Protein AF-A0A4V2RQV3-F1 (afdb_monomer)

Secondary structure (DSSP, 8-state):
--TTTHHHHTTGGGSSSS-SHHHHHHHHHHHHHHHTTSHHHHHHHHHHHHHHHHTT--HHHHHHHHHHHHHHHHHHHHHHHHHHHHHHHHHHHHH-HHHHHHHHHHHS----TTPPP-----

Structure (mmCIF, N/CA/C/O backbone):
data_AF-A0A4V2RQV3-F1
#
_entry.id   AF-A0A4V2RQV3-F1
#
loop_
_atom_site.group_PDB
_atom_site.id
_atom_site.type_symbol
_atom_site.label_atom_id
_atom_site.label_alt_id
_atom_site.label_comp_id
_atom_site.label_asym_id
_atom_site.label_entity_id
_atom_site.label_seq_id
_atom_site.pdbx_PDB_ins_code
_atom_site.Cartn_x
_atom_site.Cartn_y
_atom_site.Cartn_z
_atom_site.occupancy
_atom_site.B_iso_or_equiv
_atom_site.auth_seq_id
_atom_site.auth_comp_id
_atom_site.auth_asym_id
_atom_site.auth_atom_id
_atom_site.pdbx_PDB_model_num
ATOM 1 N N . MET A 1 1 ? -18.088 -5.137 -78.024 1.00 51.28 1 MET A N 1
ATOM 2 C CA . MET A 1 1 ? -16.614 -5.060 -77.898 1.00 51.28 1 MET A CA 1
ATOM 3 C C . MET A 1 1 ? -16.134 -4.003 -76.889 1.00 51.28 1 MET A C 1
ATOM 5 O O . MET A 1 1 ? -14.939 -3.767 -76.828 1.00 51.28 1 MET A O 1
ATOM 9 N N . GLN A 1 2 ? -17.012 -3.393 -76.074 1.00 54.03 2 GLN A N 1
ATOM 10 C CA . GLN A 1 2 ? -16.607 -2.459 -75.002 1.00 54.03 2 GLN A CA 1
ATOM 11 C C . GLN A 1 2 ? -16.679 -3.073 -73.591 1.00 54.03 2 GLN A C 1
ATOM 13 O O . GLN A 1 2 ? -15.861 -2.730 -72.757 1.00 54.03 2 GLN A O 1
ATOM 18 N N . ALA A 1 3 ? -17.532 -4.078 -73.351 1.00 57.81 3 ALA A N 1
ATOM 19 C CA . ALA A 1 3 ? -17.635 -4.739 -72.041 1.00 57.81 3 ALA A CA 1
ATOM 20 C C . ALA A 1 3 ? -16.478 -5.705 -71.698 1.00 57.81 3 ALA A C 1
ATOM 22 O O . ALA A 1 3 ? -16.388 -6.172 -70.573 1.00 57.81 3 ALA A O 1
ATOM 23 N N . MET A 1 4 ? -15.606 -6.024 -72.663 1.00 58.66 4 MET A N 1
ATOM 24 C CA . MET A 1 4 ? -14.456 -6.922 -72.461 1.00 58.66 4 MET A CA 1
ATOM 25 C C . MET A 1 4 ? -13.152 -6.169 -72.171 1.00 58.66 4 MET A C 1
ATOM 27 O O . MET A 1 4 ? -12.165 -6.796 -71.820 1.00 58.66 4 MET A O 1
ATOM 31 N N . LYS A 1 5 ? -13.139 -4.836 -72.330 1.00 59.06 5 LYS A N 1
ATOM 32 C CA . LYS A 1 5 ? -11.933 -4.015 -72.150 1.00 59.06 5 LYS A CA 1
ATOM 33 C C . LYS A 1 5 ? -11.810 -3.435 -70.736 1.00 59.06 5 LYS A C 1
ATOM 35 O O . LYS A 1 5 ? -10.711 -3.142 -70.294 1.00 59.06 5 LYS A O 1
ATOM 40 N N . GLU A 1 6 ? -12.921 -3.330 -70.009 1.00 58.72 6 GLU A N 1
ATOM 41 C CA . GLU A 1 6 ? -12.944 -2.826 -68.627 1.00 58.72 6 GLU A CA 1
ATOM 42 C C . GLU A 1 6 ? -12.514 -3.882 -67.594 1.00 58.72 6 GLU A C 1
ATOM 44 O O . GLU A 1 6 ? -12.181 -3.545 -66.461 1.00 58.72 6 GLU A O 1
ATOM 49 N N . THR A 1 7 ? -12.504 -5.168 -67.963 1.00 56.47 7 THR A N 1
ATOM 50 C CA . THR A 1 7 ? -12.151 -6.258 -67.039 1.00 56.47 7 THR A CA 1
ATOM 51 C C . THR A 1 7 ? -10.640 -6.466 -66.909 1.00 56.47 7 THR A C 1
ATOM 53 O O . THR A 1 7 ? -10.201 -6.934 -65.866 1.00 56.47 7 THR A O 1
ATOM 56 N N . GLU A 1 8 ? -9.845 -6.079 -67.912 1.00 58.03 8 GLU A N 1
ATOM 57 C CA . GLU A 1 8 ? -8.374 -6.150 -67.850 1.00 58.03 8 GLU A CA 1
ATOM 58 C C . GLU A 1 8 ? -7.771 -4.967 -67.072 1.00 58.03 8 GLU A C 1
ATOM 60 O O . GLU A 1 8 ? -6.856 -5.157 -66.280 1.00 58.03 8 GLU A O 1
ATOM 65 N N . GLU A 1 9 ? -8.341 -3.761 -67.184 1.00 57.09 9 GLU A N 1
ATOM 66 C CA . GLU A 1 9 ? -7.792 -2.553 -66.537 1.00 57.09 9 GLU A CA 1
ATOM 67 C C . GLU A 1 9 ? -7.958 -2.544 -64.998 1.00 57.09 9 GLU A C 1
ATOM 69 O O . GLU A 1 9 ? -7.258 -1.825 -64.285 1.00 57.09 9 GLU A O 1
ATOM 74 N N . ASN A 1 10 ? -8.860 -3.370 -64.454 1.00 52.69 10 ASN A N 1
ATOM 75 C CA . ASN A 1 10 ? -9.115 -3.450 -63.011 1.00 52.69 10 ASN A CA 1
ATOM 76 C C . ASN A 1 10 ? -8.242 -4.490 -62.279 1.00 52.69 10 ASN A C 1
ATOM 78 O O . ASN A 1 10 ? -8.083 -4.403 -6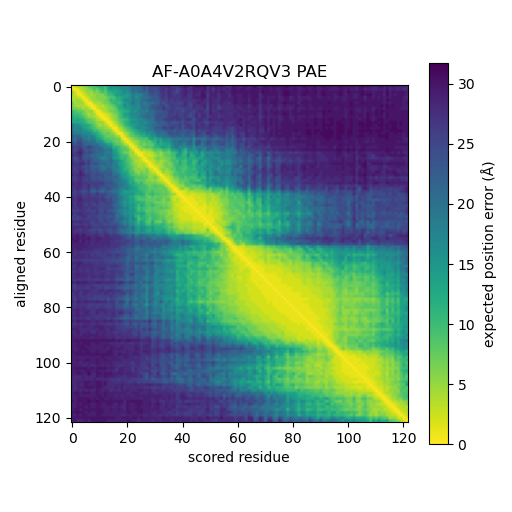1.059 1.00 52.69 10 ASN 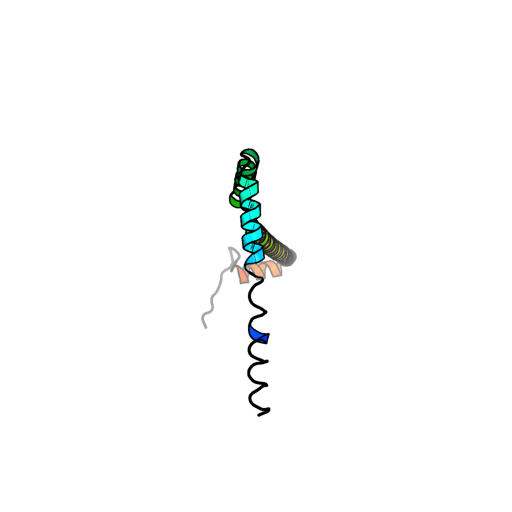A O 1
ATOM 82 N N . ASP A 1 11 ? -7.662 -5.462 -62.991 1.00 53.84 11 ASP A N 1
ATOM 83 C CA . ASP A 1 11 ? -6.779 -6.469 -62.377 1.00 53.84 11 ASP A CA 1
ATOM 84 C C . ASP A 1 11 ? -5.344 -5.934 -62.201 1.00 53.84 11 ASP A C 1
ATOM 86 O O . ASP A 1 11 ? -4.665 -6.247 -61.217 1.00 53.84 11 ASP A O 1
ATOM 90 N N . ASP A 1 12 ? -4.925 -5.009 -63.069 1.00 55.34 12 ASP A N 1
ATOM 91 C CA . ASP A 1 12 ? -3.610 -4.358 -63.014 1.00 55.34 12 ASP A CA 1
ATOM 92 C C . ASP A 1 12 ? -3.450 -3.429 -61.795 1.00 55.34 12 ASP A C 1
ATOM 94 O O . ASP A 1 12 ? -2.354 -3.271 -61.249 1.00 55.34 12 ASP A O 1
ATOM 98 N N . ASN A 1 13 ? -4.550 -2.857 -61.291 1.00 50.72 13 ASN A N 1
ATOM 99 C CA . ASN A 1 13 ? -4.535 -1.968 -60.123 1.00 50.72 13 ASN A CA 1
ATOM 100 C C . ASN A 1 13 ? -4.446 -2.729 -58.781 1.00 50.72 13 ASN A C 1
ATOM 102 O O . ASN A 1 13 ? -4.254 -2.130 -57.718 1.00 50.72 13 ASN A O 1
ATOM 106 N N . LYS A 1 14 ? -4.557 -4.065 -58.790 1.00 52.22 14 LYS A N 1
ATOM 107 C CA . LYS A 1 14 ? -4.552 -4.876 -57.560 1.00 52.22 14 LYS A CA 1
ATOM 108 C C . LYS A 1 14 ? -3.178 -5.401 -57.142 1.00 52.22 14 LYS A C 1
ATOM 110 O O . LYS A 1 14 ? -3.041 -5.932 -56.039 1.00 52.22 14 LYS A O 1
ATOM 115 N N . LEU A 1 15 ? -2.148 -5.211 -57.965 1.00 53.06 15 LEU A N 1
ATOM 116 C CA . LEU A 1 15 ? -0.791 -5.716 -57.709 1.00 53.06 15 LEU A CA 1
ATOM 117 C C . LEU A 1 15 ? 0.139 -4.700 -57.011 1.00 53.06 15 LEU A C 1
ATOM 119 O O . LEU A 1 15 ? 1.276 -5.028 -56.678 1.00 53.06 15 LEU A O 1
ATOM 123 N N . GLY A 1 16 ? -0.336 -3.480 -56.733 1.00 48.91 16 GLY A N 1
ATOM 124 C CA . GLY A 1 16 ? 0.509 -2.364 -56.285 1.00 48.91 16 GLY A CA 1
ATOM 125 C C . GLY A 1 16 ? 0.729 -2.180 -54.776 1.00 48.91 16 GLY A C 1
ATOM 126 O O . GLY A 1 16 ? 1.551 -1.349 -54.401 1.00 48.91 16 GLY A O 1
ATOM 127 N N . HIS A 1 17 ? 0.045 -2.906 -53.882 1.00 49.28 17 HIS A N 1
ATOM 128 C CA . HIS A 1 17 ? -0.002 -2.499 -52.461 1.00 49.28 17 HIS A CA 1
ATOM 129 C C . HIS A 1 17 ? 0.621 -3.444 -51.427 1.00 49.28 17 HIS A C 1
ATOM 131 O O . HIS A 1 17 ? 0.565 -3.166 -50.228 1.00 49.28 17 HIS A O 1
ATOM 137 N N . THR A 1 18 ? 1.311 -4.508 -51.838 1.00 54.66 18 THR A N 1
ATOM 138 C CA . THR A 1 18 ? 1.890 -5.477 -50.889 1.00 54.66 18 THR A CA 1
ATOM 139 C C . THR A 1 18 ? 3.395 -5.674 -51.068 1.00 54.66 18 THR A C 1
ATOM 141 O O . THR A 1 18 ? 3.869 -6.802 -51.111 1.00 54.66 18 THR A O 1
ATOM 144 N N . SER A 1 19 ? 4.187 -4.602 -51.171 1.00 57.00 19 SER A N 1
ATOM 145 C CA . SER A 1 19 ? 5.656 -4.751 -51.242 1.00 57.00 19 SER A CA 1
ATOM 146 C C . SER A 1 19 ? 6.460 -3.674 -50.506 1.00 57.00 19 SER A C 1
ATOM 148 O O . SER A 1 19 ? 7.592 -3.371 -50.876 1.00 57.00 19 SER A O 1
ATOM 150 N N . GLN A 1 20 ? 5.925 -3.114 -49.419 1.00 59.38 20 GLN A N 1
ATOM 151 C CA . GLN A 1 20 ? 6.686 -2.167 -48.586 1.00 59.38 20 GLN A CA 1
ATOM 152 C C . GLN A 1 20 ? 7.181 -2.779 -47.263 1.00 59.38 20 GLN A C 1
ATOM 154 O O . GLN A 1 20 ? 8.213 -2.373 -46.732 1.00 59.38 20 GLN A O 1
ATOM 159 N N . LYS A 1 21 ? 6.516 -3.826 -46.752 1.00 57.19 21 LYS A N 1
ATOM 160 C CA . LYS A 1 21 ? 6.788 -4.386 -45.412 1.00 57.19 21 LYS A CA 1
ATOM 161 C C . LYS A 1 21 ? 8.106 -5.179 -45.316 1.00 57.19 21 LYS A C 1
ATOM 163 O O . LYS A 1 21 ? 8.655 -5.321 -44.229 1.00 57.19 21 LYS A O 1
ATOM 168 N N . GLY A 1 22 ? 8.635 -5.665 -46.444 1.00 55.56 22 GLY A N 1
ATOM 169 C CA . GLY A 1 22 ? 9.877 -6.450 -46.501 1.00 55.56 22 GLY A CA 1
ATOM 170 C C . GLY A 1 22 ? 11.158 -5.637 -46.718 1.00 55.56 22 GLY A C 1
ATOM 171 O O . GLY A 1 22 ? 12.242 -6.124 -46.401 1.00 55.56 22 GLY A O 1
ATOM 172 N N . HIS A 1 23 ? 11.059 -4.409 -47.239 1.00 58.69 23 HIS A N 1
ATOM 173 C CA . HIS A 1 23 ? 12.238 -3.609 -47.587 1.00 58.69 23 HIS A CA 1
ATOM 174 C C . HIS A 1 23 ? 12.888 -2.996 -46.342 1.00 58.69 23 HIS A C 1
ATOM 176 O O . HIS A 1 23 ? 14.106 -3.033 -46.196 1.00 58.69 23 HIS A O 1
ATOM 182 N N . SER A 1 24 ? 12.078 -2.524 -45.389 1.00 61.44 24 SER A N 1
ATOM 183 C CA . SER A 1 24 ? 12.570 -1.923 -44.147 1.00 61.44 24 SER A CA 1
ATOM 184 C C . SER A 1 24 ? 13.283 -2.943 -43.260 1.00 61.44 24 SER A C 1
ATOM 186 O O . SER A 1 24 ? 14.398 -2.689 -42.824 1.00 61.44 24 SER A O 1
ATOM 188 N N . ALA A 1 25 ? 12.705 -4.131 -43.047 1.00 66.50 25 ALA A N 1
ATOM 189 C CA . ALA A 1 25 ? 13.325 -5.163 -42.211 1.00 66.50 25 ALA A CA 1
ATOM 190 C C . ALA A 1 25 ? 14.657 -5.659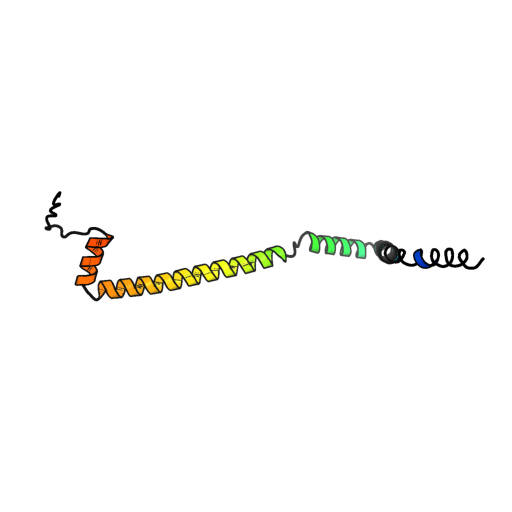 -42.798 1.00 66.50 25 ALA A C 1
ATOM 192 O O . ALA A 1 25 ? 15.645 -5.760 -42.077 1.00 66.50 25 ALA A O 1
ATOM 193 N N . LYS A 1 26 ? 14.715 -5.897 -44.116 1.00 62.09 26 LYS A N 1
ATOM 194 C CA . LYS A 1 26 ? 15.960 -6.282 -44.800 1.00 62.09 26 LYS A CA 1
ATOM 195 C C . LYS A 1 26 ? 17.003 -5.164 -44.768 1.00 62.09 26 LYS A C 1
ATOM 197 O O . LYS A 1 26 ? 18.177 -5.454 -44.578 1.00 62.09 26 LYS A O 1
ATOM 202 N N . PHE A 1 27 ? 16.583 -3.904 -44.885 1.00 63.72 27 PHE A N 1
ATOM 203 C CA . PHE A 1 27 ? 17.466 -2.745 -44.760 1.00 63.72 27 PHE A CA 1
ATOM 204 C C . PHE A 1 27 ? 18.068 -2.645 -43.353 1.00 63.72 27 PHE A C 1
ATOM 206 O O . PHE A 1 27 ? 19.284 -2.551 -43.222 1.00 63.72 27 PHE A O 1
ATOM 213 N N . PHE A 1 28 ? 17.260 -2.766 -42.296 1.00 62.03 28 PHE A N 1
ATOM 214 C CA . PHE A 1 28 ? 17.761 -2.759 -40.917 1.00 62.03 28 PHE A CA 1
ATOM 215 C C . PHE A 1 28 ? 18.662 -3.965 -40.605 1.00 62.03 28 PHE A C 1
ATOM 217 O O . PHE A 1 28 ? 19.691 -3.791 -39.956 1.00 62.03 28 PHE A O 1
ATOM 224 N N . LEU A 1 29 ? 18.331 -5.161 -41.106 1.00 63.81 29 LEU A N 1
ATOM 225 C CA . LEU A 1 29 ? 19.152 -6.370 -40.944 1.00 63.81 29 LEU A CA 1
ATOM 226 C C . LEU A 1 29 ? 20.482 -6.298 -41.713 1.00 63.81 29 LEU A C 1
ATOM 228 O O . LEU A 1 29 ? 21.497 -6.795 -41.236 1.00 63.81 29 LEU A O 1
ATOM 232 N N . MET A 1 30 ? 20.501 -5.677 -42.894 1.00 61.06 30 MET A N 1
ATOM 233 C CA . MET A 1 30 ? 21.719 -5.541 -43.699 1.00 61.06 30 MET A CA 1
ATOM 234 C C . MET A 1 30 ? 22.650 -4.456 -43.144 1.00 61.06 30 MET A C 1
ATOM 236 O O . MET A 1 30 ? 23.868 -4.633 -43.135 1.00 61.06 30 MET A O 1
ATOM 240 N N . GLN A 1 31 ? 22.080 -3.365 -42.622 1.00 63.66 31 GLN A N 1
ATOM 241 C CA . GLN A 1 31 ? 22.839 -2.305 -41.958 1.00 63.66 31 GLN A CA 1
ATOM 242 C C . GLN A 1 31 ? 23.407 -2.765 -40.613 1.00 63.66 31 GLN A C 1
ATOM 244 O O . GLN A 1 31 ? 24.555 -2.453 -40.298 1.00 63.66 31 GLN A O 1
ATOM 249 N N . SER A 1 32 ? 22.660 -3.562 -39.840 1.00 61.78 32 SER A N 1
ATOM 250 C CA . SER A 1 32 ? 23.183 -4.137 -38.600 1.00 61.78 32 SER A CA 1
ATOM 251 C C . SER A 1 32 ? 24.342 -5.103 -38.875 1.00 61.78 32 SER A C 1
ATOM 253 O O . SER A 1 32 ? 25.366 -5.005 -38.206 1.00 61.78 32 SER A O 1
ATOM 255 N N . LEU A 1 33 ? 24.269 -5.941 -39.919 1.00 61.22 33 LEU A N 1
ATOM 256 C CA . LEU A 1 33 ? 2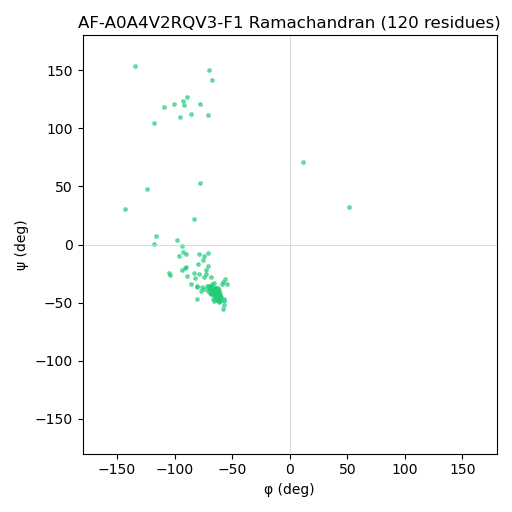5.343 -6.876 -40.291 1.00 61.22 33 LEU A CA 1
ATOM 257 C C . LEU A 1 33 ? 26.687 -6.185 -40.607 1.00 61.22 33 LEU A C 1
ATOM 259 O O . LEU A 1 33 ? 27.746 -6.725 -40.288 1.00 61.22 33 LEU A O 1
ATOM 263 N N . LEU A 1 34 ? 26.661 -4.979 -41.191 1.00 61.03 34 LEU A N 1
ATOM 264 C CA . LEU A 1 34 ? 27.865 -4.178 -41.465 1.00 61.03 34 LEU A CA 1
ATOM 265 C C . LEU A 1 34 ? 28.512 -3.631 -40.182 1.00 61.03 34 LEU A C 1
ATOM 267 O O . LEU A 1 34 ? 29.739 -3.558 -40.076 1.00 61.03 34 LEU A O 1
ATOM 271 N N . VAL A 1 35 ? 27.688 -3.280 -39.194 1.00 61.59 35 VAL A N 1
ATOM 272 C CA . VAL A 1 35 ? 28.111 -2.741 -37.894 1.00 61.59 35 VAL A CA 1
ATOM 273 C C . VAL A 1 35 ? 28.749 -3.829 -37.009 1.00 61.59 35 VAL A C 1
ATOM 275 O O . VAL A 1 35 ? 29.631 -3.530 -36.201 1.00 61.59 35 VAL A O 1
ATOM 278 N N . LEU A 1 36 ? 28.407 -5.107 -37.224 1.00 61.75 36 LEU A N 1
ATOM 279 C CA . LEU A 1 36 ? 28.987 -6.257 -36.512 1.00 61.75 36 LEU A CA 1
ATOM 280 C C . LEU A 1 36 ? 30.451 -6.580 -36.881 1.00 61.75 36 LEU A C 1
ATOM 282 O O . LEU A 1 36 ? 31.068 -7.414 -36.219 1.00 61.75 36 LEU A O 1
ATOM 286 N N . ARG A 1 37 ? 31.051 -5.932 -37.893 1.00 67.94 37 ARG A N 1
ATOM 287 C CA . ARG A 1 37 ? 32.443 -6.224 -38.301 1.00 67.94 37 ARG A CA 1
ATOM 288 C C . ARG A 1 37 ? 33.499 -5.661 -37.341 1.00 67.94 37 ARG A C 1
ATOM 290 O O . ARG A 1 37 ? 34.667 -6.035 -37.430 1.00 67.94 37 ARG A O 1
ATOM 297 N N . ASN A 1 38 ? 33.113 -4.765 -36.429 1.00 80.31 38 ASN A N 1
ATOM 298 C CA . ASN A 1 38 ? 34.019 -4.169 -35.451 1.00 80.31 38 ASN A CA 1
ATOM 299 C C . ASN A 1 38 ? 33.877 -4.843 -34.075 1.00 80.31 38 ASN A C 1
ATOM 301 O O . ASN A 1 38 ? 32.811 -4.779 -33.459 1.00 80.31 38 ASN A O 1
ATOM 305 N N . LYS A 1 39 ? 34.972 -5.422 -33.552 1.00 81.38 39 LYS A N 1
ATOM 306 C CA . LYS A 1 39 ? 34.992 -6.141 -32.260 1.00 81.38 39 LYS A CA 1
ATOM 307 C C . LYS A 1 39 ? 34.461 -5.303 -31.092 1.00 81.38 39 LYS A C 1
ATOM 309 O O . LYS A 1 39 ? 33.800 -5.838 -30.212 1.00 81.38 39 LYS A O 1
ATOM 314 N N . TYR A 1 40 ? 34.697 -3.990 -31.124 1.00 85.25 40 TYR A N 1
ATOM 315 C CA . TYR A 1 40 ? 34.248 -3.062 -30.085 1.00 85.25 40 TYR A CA 1
ATOM 316 C C . TYR A 1 40 ? 32.734 -2.831 -30.113 1.00 85.25 40 TYR A C 1
ATO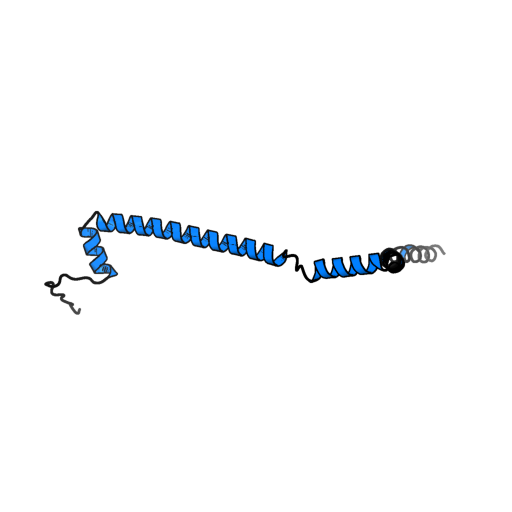M 318 O O . TYR A 1 40 ? 32.102 -2.708 -29.066 1.00 85.25 40 TYR A O 1
ATOM 326 N N . VAL A 1 41 ? 32.129 -2.806 -31.304 1.00 84.94 41 VAL A N 1
ATOM 327 C CA . VAL A 1 41 ? 30.681 -2.605 -31.426 1.00 84.94 41 VAL A CA 1
ATOM 328 C C . VAL A 1 41 ? 29.939 -3.867 -31.012 1.00 84.94 41 VAL A C 1
ATOM 330 O O . VAL A 1 41 ? 28.946 -3.772 -30.302 1.00 84.94 41 VAL A O 1
ATOM 333 N N . LEU A 1 42 ? 30.467 -5.046 -31.350 1.00 84.50 42 LEU A N 1
ATOM 334 C CA . LEU A 1 42 ? 29.909 -6.309 -30.877 1.00 84.50 42 LEU A CA 1
ATOM 335 C C . LEU A 1 42 ? 29.917 -6.386 -29.342 1.00 84.50 42 LEU A C 1
ATOM 337 O O . LEU A 1 42 ? 28.896 -6.728 -28.753 1.00 84.50 42 LEU A O 1
ATOM 341 N N . THR A 1 43 ? 31.020 -6.005 -28.685 1.00 87.56 43 THR A N 1
ATOM 342 C CA . THR A 1 43 ? 31.075 -5.983 -27.214 1.00 87.56 43 THR A CA 1
ATOM 343 C C . THR A 1 43 ? 30.102 -4.979 -26.607 1.00 87.56 43 THR A C 1
ATOM 345 O O . THR A 1 43 ? 29.476 -5.295 -25.604 1.00 87.56 43 THR A O 1
ATOM 348 N N . ILE A 1 44 ? 29.921 -3.804 -27.220 1.00 87.62 44 ILE A N 1
ATOM 349 C CA . ILE A 1 44 ? 28.961 -2.796 -26.743 1.00 87.62 44 ILE A CA 1
ATOM 350 C C . ILE A 1 44 ? 27.524 -3.281 -26.938 1.00 87.62 44 ILE A C 1
ATOM 352 O O . ILE A 1 44 ? 26.713 -3.130 -26.037 1.00 87.62 44 ILE A O 1
ATOM 356 N N . VAL A 1 45 ? 27.198 -3.897 -28.075 1.00 87.25 45 VAL A N 1
ATOM 357 C CA . VAL A 1 45 ? 25.857 -4.440 -28.332 1.00 87.25 45 VAL A CA 1
ATOM 358 C C . VAL A 1 45 ? 25.549 -5.580 -27.370 1.00 87.25 45 VAL A C 1
ATOM 360 O O . VAL A 1 45 ? 24.485 -5.577 -26.764 1.00 87.25 45 VAL A O 1
ATOM 363 N N . VAL A 1 46 ? 26.480 -6.514 -27.164 1.00 87.19 46 VAL A N 1
ATOM 364 C CA . VAL A 1 46 ? 26.314 -7.586 -26.172 1.00 87.19 46 VAL A CA 1
ATOM 365 C C . VAL A 1 46 ? 26.183 -7.007 -24.765 1.00 87.19 46 VAL A C 1
ATOM 367 O O . VAL A 1 46 ? 25.343 -7.471 -24.007 1.00 87.19 46 VAL A O 1
ATOM 370 N N . PHE A 1 47 ? 26.942 -5.965 -24.426 1.00 86.00 47 PHE A N 1
ATOM 371 C CA . PHE A 1 47 ? 26.835 -5.281 -23.139 1.00 86.00 47 PHE A CA 1
ATOM 372 C C . PHE A 1 47 ? 25.502 -4.540 -22.970 1.00 86.00 47 PHE A C 1
ATOM 374 O O . PHE A 1 47 ? 24.911 -4.599 -21.903 1.00 86.00 47 PHE A O 1
ATOM 381 N N . LEU A 1 48 ? 24.979 -3.897 -24.014 1.00 84.88 48 LEU A N 1
ATOM 382 C CA . LEU A 1 48 ? 23.669 -3.239 -23.995 1.00 84.88 48 LEU A CA 1
ATOM 383 C C . LEU A 1 48 ? 22.523 -4.250 -23.946 1.00 84.88 48 LEU A C 1
ATOM 385 O O . LEU A 1 48 ? 21.538 -4.022 -23.254 1.00 84.88 48 LEU A O 1
ATOM 389 N N . VAL A 1 49 ? 22.646 -5.379 -24.643 1.00 83.69 49 VAL A N 1
ATOM 390 C CA . VAL A 1 49 ? 21.700 -6.498 -24.544 1.00 83.69 49 VAL A CA 1
ATOM 391 C C . VAL A 1 49 ? 21.769 -7.111 -23.147 1.00 83.69 49 VAL A C 1
ATOM 393 O O . VAL A 1 49 ? 20.732 -7.358 -22.549 1.00 83.69 49 VAL A O 1
ATOM 396 N N . TRP A 1 50 ? 22.966 -7.286 -22.586 1.00 84.31 50 TRP A N 1
ATOM 397 C CA . TRP A 1 50 ? 23.149 -7.741 -21.211 1.00 84.31 50 TRP A CA 1
ATOM 398 C C . TRP A 1 50 ? 22.521 -6.767 -20.218 1.00 84.31 50 TRP A C 1
ATOM 400 O O . TRP A 1 50 ? 21.737 -7.191 -19.385 1.00 84.31 50 TRP A O 1
ATOM 410 N N . LEU A 1 51 ? 22.783 -5.465 -20.336 1.00 77.75 51 LEU A N 1
ATOM 411 C CA . LEU A 1 51 ? 22.120 -4.466 -19.508 1.00 77.75 51 LEU A CA 1
ATOM 412 C C . LEU A 1 51 ? 20.607 -4.553 -19.697 1.00 77.75 51 LEU A C 1
ATOM 414 O O . LEU A 1 51 ? 19.915 -4.835 -18.749 1.00 77.75 51 LEU A O 1
ATOM 418 N N . THR A 1 52 ? 20.061 -4.460 -20.901 1.00 74.50 52 THR A N 1
ATOM 419 C CA . THR A 1 52 ? 18.596 -4.442 -21.091 1.00 74.50 52 THR A CA 1
ATOM 420 C C . THR A 1 52 ? 17.864 -5.732 -20.688 1.00 74.50 52 THR A C 1
ATOM 422 O O . THR A 1 52 ? 16.766 -5.648 -20.140 1.00 74.50 52 THR A O 1
ATOM 425 N N . PHE A 1 53 ? 18.434 -6.919 -20.928 1.00 72.12 53 PHE A N 1
ATOM 426 C CA . PHE A 1 53 ? 17.816 -8.198 -20.546 1.00 72.12 53 PHE A CA 1
ATOM 427 C C . PHE A 1 53 ? 18.031 -8.548 -19.069 1.00 72.12 53 PHE A C 1
ATOM 429 O O . PHE A 1 53 ? 17.147 -9.142 -18.451 1.00 72.12 53 PHE A O 1
ATOM 436 N N . PHE A 1 54 ? 19.193 -8.214 -18.500 1.00 70.62 54 PHE A N 1
ATOM 437 C CA . PHE A 1 54 ? 19.531 -8.540 -17.111 1.00 70.62 54 PHE A CA 1
ATOM 438 C C . PHE A 1 54 ? 19.074 -7.442 -16.128 1.00 70.62 54 PHE A C 1
ATOM 440 O O . PHE A 1 54 ? 18.727 -7.762 -14.994 1.00 70.62 54 PHE A O 1
ATOM 447 N N . ASP A 1 55 ? 18.968 -6.184 -16.572 1.00 65.19 55 ASP A N 1
ATOM 448 C CA . ASP A 1 55 ? 18.461 -5.012 -15.825 1.00 65.19 55 ASP A CA 1
ATOM 449 C C . ASP A 1 55 ? 16.931 -4.904 -15.832 1.00 65.19 55 ASP A C 1
ATOM 451 O O . ASP A 1 55 ? 16.431 -3.801 -15.673 1.00 65.19 55 ASP A O 1
ATOM 455 N N . ARG A 1 56 ? 16.186 -6.004 -16.061 1.00 57.53 56 ARG A N 1
ATOM 456 C CA . ARG A 1 56 ? 14.725 -6.146 -15.834 1.00 57.53 56 ARG A CA 1
ATOM 457 C C . ARG A 1 56 ? 14.017 -4.813 -15.547 1.00 57.53 56 ARG A C 1
ATOM 459 O O . ARG A 1 56 ? 13.654 -4.527 -14.408 1.00 57.53 56 ARG A O 1
ATOM 466 N N . TYR A 1 57 ? 13.904 -3.965 -16.574 1.00 62.59 57 TYR A N 1
ATOM 467 C CA . TYR A 1 57 ? 13.485 -2.586 -16.367 1.00 62.59 57 TYR A CA 1
ATOM 468 C C . TYR A 1 57 ? 12.012 -2.630 -15.996 1.00 62.59 57 TYR A C 1
ATOM 470 O O . TYR A 1 57 ? 11.147 -3.041 -16.775 1.00 62.59 57 TYR A O 1
ATOM 478 N N . ASN A 1 58 ? 11.777 -2.275 -14.743 1.00 66.38 58 ASN A N 1
ATOM 479 C CA . ASN A 1 58 ? 10.639 -2.659 -13.936 1.00 66.38 58 ASN A CA 1
ATOM 480 C C . ASN A 1 58 ? 9.379 -1.863 -14.276 1.00 66.38 58 ASN A C 1
ATOM 482 O O . ASN A 1 58 ? 8.773 -1.267 -13.403 1.00 66.38 58 ASN A O 1
ATOM 486 N N . LEU A 1 59 ? 8.954 -1.810 -15.538 1.00 63.12 59 LEU A N 1
ATOM 487 C CA . LEU A 1 59 ? 7.695 -1.138 -15.884 1.00 63.12 59 LEU A CA 1
ATOM 488 C C . LEU A 1 59 ? 6.497 -1.875 -15.277 1.00 63.12 59 LEU A C 1
ATOM 490 O O . LEU A 1 59 ? 5.617 -1.250 -14.694 1.00 63.12 59 LEU A O 1
ATOM 494 N N . VAL A 1 60 ? 6.501 -3.206 -15.361 1.00 70.94 60 VAL A N 1
ATOM 495 C CA . VAL A 1 60 ? 5.469 -4.051 -14.746 1.00 70.94 60 VAL A CA 1
ATOM 496 C C . VAL A 1 60 ? 5.533 -3.947 -13.224 1.00 70.94 60 VAL A C 1
ATOM 498 O O . VAL A 1 60 ? 4.527 -3.658 -12.584 1.00 70.94 60 VAL A O 1
ATOM 501 N N . ASP A 1 61 ? 6.722 -4.088 -12.646 1.00 75.00 61 ASP A N 1
ATOM 502 C CA . ASP A 1 61 ? 6.898 -3.979 -11.199 1.00 75.00 61 ASP A CA 1
ATOM 503 C C . ASP A 1 61 ? 6.614 -2.564 -10.690 1.00 75.00 61 ASP A C 1
ATOM 505 O O . ASP A 1 61 ? 6.070 -2.416 -9.610 1.00 75.00 61 ASP A O 1
ATOM 509 N N . MET A 1 62 ? 6.901 -1.505 -11.450 1.00 76.69 62 MET A N 1
ATOM 510 C CA . MET A 1 62 ? 6.572 -0.134 -11.057 1.00 76.69 62 MET A CA 1
ATOM 511 C C . MET A 1 62 ? 5.061 0.090 -11.048 1.00 76.69 62 MET A C 1
ATOM 513 O O . MET A 1 62 ? 4.557 0.718 -10.121 1.00 76.69 62 MET A O 1
ATOM 517 N N . LEU A 1 63 ? 4.322 -0.463 -12.015 1.00 77.56 63 LEU A N 1
ATOM 518 C CA . LEU A 1 63 ? 2.856 -0.433 -11.991 1.00 77.56 63 LEU A CA 1
ATOM 519 C C . LEU A 1 63 ? 2.295 -1.214 -10.795 1.00 77.56 63 LEU A C 1
ATOM 521 O O . LEU A 1 63 ? 1.443 -0.687 -10.077 1.00 77.56 63 LEU A O 1
ATOM 525 N N . ASN A 1 64 ? 2.822 -2.413 -10.536 1.00 80.81 64 ASN A N 1
ATOM 526 C CA . ASN 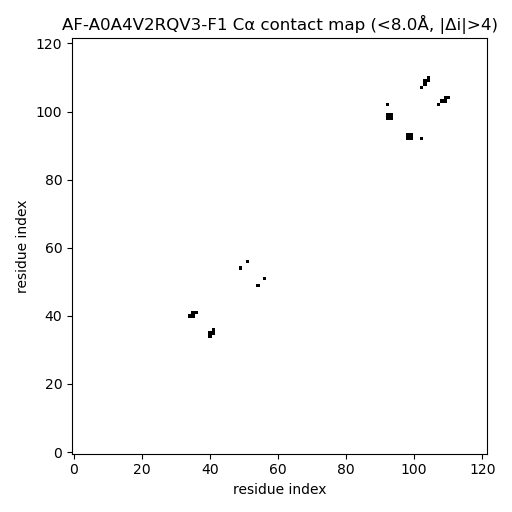A 1 64 ? 2.432 -3.228 -9.383 1.00 80.81 64 ASN A CA 1
ATOM 527 C C . ASN A 1 64 ? 2.789 -2.546 -8.050 1.00 80.81 64 ASN A C 1
ATOM 529 O O . ASN A 1 64 ? 2.024 -2.594 -7.088 1.00 80.81 64 ASN A O 1
ATOM 533 N N . ASN A 1 65 ? 3.927 -1.859 -7.985 1.00 84.25 65 ASN A N 1
ATOM 534 C CA . ASN A 1 65 ? 4.352 -1.121 -6.801 1.00 84.25 65 ASN A CA 1
ATOM 535 C C . ASN A 1 65 ? 3.449 0.092 -6.560 1.00 84.25 65 ASN A C 1
ATOM 537 O O . ASN A 1 65 ? 3.078 0.353 -5.421 1.00 84.25 65 ASN A O 1
ATOM 541 N N . VAL A 1 66 ? 3.035 0.806 -7.611 1.00 88.06 66 VAL A N 1
ATOM 542 C CA . VAL A 1 66 ? 2.103 1.938 -7.482 1.00 88.06 66 VAL A CA 1
ATOM 543 C C . VAL A 1 66 ? 0.730 1.478 -6.993 1.00 88.06 66 VAL A C 1
ATOM 545 O O . VAL A 1 66 ? 0.149 2.143 -6.134 1.00 88.06 66 VAL A O 1
ATOM 548 N N . SER A 1 67 ? 0.202 0.354 -7.491 1.00 87.31 67 SER A N 1
ATOM 549 C CA . SER A 1 67 ? -1.066 -0.184 -6.977 1.00 87.31 67 SER A CA 1
ATOM 550 C C . SER A 1 67 ? -0.939 -0.634 -5.524 1.00 87.31 67 SER A C 1
ATOM 552 O O . SER A 1 67 ? -1.795 -0.294 -4.713 1.00 87.31 67 SER A O 1
ATOM 554 N N . THR A 1 68 ? 0.163 -1.304 -5.183 1.00 89.50 68 THR A N 1
ATOM 555 C CA . THR A 1 68 ? 0.453 -1.757 -3.815 1.00 89.50 68 THR A CA 1
ATOM 556 C C . THR A 1 68 ? 0.547 -0.579 -2.842 1.00 89.50 68 THR A C 1
ATOM 558 O O . THR A 1 68 ? -0.048 -0.612 -1.770 1.00 89.50 68 THR A O 1
ATOM 561 N N . ILE A 1 69 ? 1.231 0.504 -3.226 1.00 92.81 69 ILE A N 1
ATOM 562 C CA . ILE A 1 69 ? 1.323 1.721 -2.406 1.00 92.81 69 ILE A CA 1
ATOM 563 C C . ILE A 1 69 ? -0.065 2.324 -2.171 1.00 92.81 69 ILE A C 1
ATOM 565 O O . ILE A 1 69 ? -0.387 2.684 -1.041 1.00 92.81 69 ILE A O 1
ATOM 569 N N . ARG A 1 70 ? -0.904 2.408 -3.211 1.00 93.00 70 ARG A N 1
ATOM 570 C CA . ARG A 1 70 ? -2.270 2.939 -3.076 1.00 93.00 70 ARG A CA 1
ATOM 571 C C . ARG A 1 70 ? -3.138 2.089 -2.155 1.00 93.00 70 ARG A C 1
ATOM 573 O O . ARG A 1 70 ? -3.905 2.644 -1.375 1.00 93.00 70 ARG A O 1
ATOM 580 N N . GLU A 1 71 ? -3.025 0.768 -2.243 1.00 94.44 71 GLU A N 1
ATOM 581 C CA . GLU A 1 71 ? -3.747 -0.157 -1.366 1.00 94.44 71 GLU A CA 1
ATOM 582 C C . GLU A 1 71 ? -3.317 0.018 0.095 1.00 94.44 71 GLU A C 1
ATOM 584 O O . GLU A 1 71 ? -4.163 0.220 0.966 1.00 94.44 71 GLU A O 1
ATOM 589 N N . MET A 1 72 ? -2.007 0.073 0.352 1.00 94.38 72 MET A N 1
ATOM 590 C CA . MET A 1 72 ? -1.464 0.317 1.692 1.00 94.38 72 MET A CA 1
ATOM 591 C C . MET A 1 72 ? -1.869 1.689 2.250 1.00 94.38 72 MET A C 1
ATOM 593 O O . MET A 1 72 ? -2.136 1.823 3.446 1.00 94.38 72 MET A O 1
ATOM 597 N N . GLU A 1 73 ? -1.924 2.729 1.414 1.00 95.25 73 GLU A N 1
ATOM 598 C CA . GL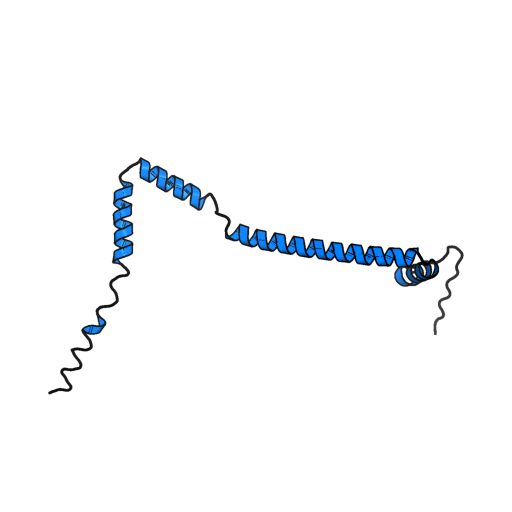U A 1 73 ? -2.397 4.051 1.835 1.00 95.25 73 GLU A CA 1
ATOM 599 C C . GLU A 1 73 ? -3.886 4.053 2.176 1.00 95.25 73 GLU A C 1
ATOM 601 O O . GLU A 1 73 ? -4.260 4.610 3.211 1.00 95.25 73 GLU A O 1
ATOM 606 N N . ALA A 1 74 ? -4.715 3.392 1.366 1.00 95.75 74 ALA A N 1
ATOM 607 C CA . ALA A 1 74 ? -6.142 3.255 1.632 1.00 95.75 74 ALA A CA 1
ATOM 608 C C . ALA A 1 74 ? -6.401 2.482 2.934 1.00 95.75 74 ALA A C 1
ATOM 610 O O . ALA A 1 74 ? -7.218 2.906 3.754 1.00 95.75 74 ALA A O 1
ATOM 611 N N . GLU A 1 75 ? -5.669 1.391 3.164 1.00 95.00 75 GLU A N 1
ATOM 612 C CA . GLU A 1 75 ? -5.763 0.604 4.393 1.00 95.00 75 GLU A CA 1
ATOM 613 C C . GLU A 1 75 ? -5.323 1.421 5.620 1.00 95.00 75 GLU A C 1
ATOM 615 O O . GLU A 1 75 ? -6.018 1.462 6.642 1.00 95.00 75 GLU A O 1
ATOM 620 N N . LYS A 1 76 ? -4.210 2.154 5.509 1.00 96.19 76 LYS A N 1
ATOM 621 C CA . LYS A 1 76 ? -3.735 3.069 6.556 1.00 96.19 76 LYS A CA 1
ATOM 622 C C . LYS A 1 76 ? -4.790 4.120 6.903 1.00 96.19 76 LYS A C 1
ATOM 624 O O . LYS A 1 76 ? -5.024 4.382 8.086 1.00 96.19 76 LYS A O 1
ATOM 629 N N . ASP A 1 77 ? -5.402 4.744 5.904 1.00 96.62 77 ASP A N 1
ATOM 630 C CA . ASP A 1 77 ? -6.391 5.798 6.127 1.00 96.62 77 ASP A CA 1
ATOM 631 C C . ASP A 1 77 ? -7.697 5.236 6.708 1.00 96.62 77 ASP A C 1
ATOM 633 O O . ASP A 1 77 ? -8.266 5.839 7.624 1.00 96.62 77 ASP A O 1
ATOM 637 N N . TYR A 1 78 ? -8.107 4.036 6.283 1.00 96.25 78 TYR A N 1
ATOM 638 C CA . TYR A 1 78 ? -9.219 3.299 6.883 1.00 96.25 78 TYR A CA 1
ATOM 639 C C . TYR A 1 78 ? -8.999 3.049 8.382 1.00 96.25 78 TYR A C 1
ATOM 641 O O . TYR A 1 78 ? -9.843 3.419 9.204 1.00 96.25 78 TYR A O 1
ATOM 649 N N . TYR A 1 79 ? -7.850 2.488 8.772 1.00 96.31 79 TYR A N 1
ATOM 650 C CA . TYR A 1 79 ? -7.580 2.222 10.188 1.00 96.31 79 TYR A CA 1
ATOM 651 C C . TYR A 1 79 ? -7.413 3.498 11.007 1.00 96.31 79 TYR A C 1
ATOM 653 O O . TYR A 1 79 ? -7.855 3.544 12.153 1.00 96.31 79 TYR A O 1
ATOM 661 N N . LYS A 1 80 ? -6.846 4.568 10.440 1.00 96.06 80 LYS A N 1
ATOM 662 C CA . LYS A 1 80 ? -6.803 5.871 11.120 1.00 96.06 80 LYS A CA 1
ATOM 663 C C . LYS A 1 80 ? -8.200 6.411 11.412 1.00 96.06 80 LYS A C 1
ATOM 665 O O . LYS A 1 80 ? -8.431 6.916 12.512 1.00 96.06 80 LYS A O 1
ATOM 670 N N . ALA A 1 81 ? -9.125 6.301 10.459 1.00 95.69 81 ALA A N 1
ATOM 671 C CA . ALA A 1 81 ? -10.514 6.700 10.668 1.00 95.69 81 ALA A CA 1
ATOM 672 C C . ALA A 1 81 ? -11.184 5.838 11.750 1.00 95.69 81 ALA A C 1
ATOM 674 O O . ALA A 1 81 ? -11.784 6.388 12.673 1.00 95.69 81 ALA A O 1
ATOM 675 N N . ARG A 1 82 ? -10.989 4.514 11.694 1.00 95.06 82 ARG A N 1
ATOM 676 C CA . ARG A 1 82 ? -11.486 3.555 12.693 1.00 95.06 82 ARG A CA 1
ATOM 677 C C . ARG A 1 82 ? -10.988 3.881 14.102 1.00 95.06 82 ARG A C 1
ATOM 679 O O . ARG A 1 82 ? -11.784 3.980 15.023 1.00 95.06 82 ARG A O 1
ATOM 686 N N . ILE A 1 83 ? -9.685 4.119 14.260 1.00 93.88 83 ILE A N 1
ATOM 687 C CA . ILE A 1 83 ? -9.073 4.471 15.550 1.00 93.88 83 ILE A CA 1
ATOM 688 C C . ILE A 1 83 ? -9.656 5.778 16.087 1.00 93.88 83 ILE A C 1
ATOM 690 O O . ILE A 1 83 ? -9.916 5.888 17.283 1.00 93.88 83 ILE A O 1
ATOM 694 N N . LYS A 1 84 ? -9.865 6.777 15.221 1.00 94.25 84 LYS A N 1
ATOM 695 C CA . LYS A 1 84 ? -10.470 8.048 15.630 1.00 94.25 84 LYS A CA 1
ATOM 696 C C . LYS A 1 84 ? -11.898 7.839 16.133 1.00 94.25 84 LYS A C 1
ATOM 698 O O . LYS A 1 84 ? -12.233 8.348 17.197 1.00 94.25 84 LYS A O 1
ATOM 703 N N . GLU A 1 85 ? -12.705 7.086 15.392 1.00 93.19 85 GLU A N 1
ATOM 704 C CA . GLU A 1 85 ? -14.079 6.761 15.774 1.00 93.19 85 GLU A CA 1
ATOM 705 C C . GLU A 1 85 ? -14.130 5.974 17.092 1.00 93.19 85 GLU A C 1
ATOM 707 O O . GLU A 1 85 ? -14.859 6.346 18.010 1.00 93.19 85 GLU A O 1
ATOM 712 N N . ASP A 1 86 ? -13.313 4.928 17.217 1.00 90.25 86 ASP A N 1
ATOM 713 C CA . ASP A 1 86 ? -13.244 4.091 18.414 1.00 90.25 86 ASP A CA 1
ATOM 714 C C . ASP A 1 86 ? -12.771 4.895 19.631 1.00 90.25 86 ASP A C 1
ATOM 716 O O . ASP A 1 86 ? -13.329 4.754 20.717 1.00 90.25 86 ASP A O 1
ATOM 720 N N . SER A 1 87 ? -11.794 5.787 19.451 1.00 87.31 87 SER A N 1
ATOM 721 C CA . SER A 1 87 ? -11.319 6.691 20.503 1.00 87.31 87 SER A CA 1
ATOM 722 C C . SER A 1 87 ? -12.421 7.644 20.967 1.00 87.31 87 SER A C 1
ATOM 724 O O . SER A 1 87 ? -12.649 7.782 22.170 1.00 87.31 87 SER A O 1
ATOM 726 N N . THR A 1 88 ? -13.169 8.247 20.037 1.00 86.44 88 THR A N 1
ATOM 727 C CA . THR A 1 88 ? -14.336 9.074 20.378 1.00 86.44 88 THR A CA 1
ATOM 728 C C . THR A 1 88 ? -15.389 8.265 21.130 1.00 86.44 88 THR A C 1
ATOM 730 O O . THR A 1 88 ? -15.849 8.708 22.181 1.00 86.44 88 THR A O 1
ATOM 733 N N . ARG A 1 89 ? -15.697 7.046 20.676 1.00 83.56 89 ARG A N 1
ATOM 734 C CA . ARG A 1 89 ? -16.648 6.157 21.355 1.00 83.56 89 ARG A CA 1
ATOM 735 C C . ARG A 1 89 ? -16.185 5.808 22.770 1.00 83.56 89 ARG A C 1
ATOM 737 O O . ARG A 1 89 ? -16.980 5.850 23.702 1.00 83.56 89 ARG A O 1
ATOM 744 N N . ILE A 1 90 ? -14.899 5.506 22.958 1.00 82.25 90 ILE A N 1
ATOM 745 C CA . ILE A 1 90 ? -14.323 5.241 24.284 1.00 82.25 90 ILE A CA 1
ATOM 746 C C . ILE A 1 90 ? -14.430 6.478 25.178 1.00 82.25 90 ILE A C 1
ATOM 748 O O . ILE A 1 90 ? -14.804 6.334 26.340 1.00 82.25 90 ILE A O 1
ATOM 752 N N . MET A 1 91 ? -14.137 7.679 24.669 1.00 80.38 91 MET A N 1
ATOM 753 C CA . MET A 1 91 ? -14.284 8.921 25.440 1.00 80.38 91 MET A CA 1
ATOM 754 C C . MET A 1 91 ? -15.734 9.161 25.869 1.00 80.38 91 MET A C 1
ATOM 756 O O . MET A 1 91 ? -15.979 9.515 27.021 1.00 80.38 91 MET A O 1
ATOM 760 N N . GLU A 1 92 ? -16.700 8.939 24.980 1.00 77.25 92 GLU A N 1
ATOM 761 C CA . GLU A 1 92 ? -18.127 9.073 25.298 1.00 77.25 92 GLU A CA 1
ATOM 762 C C . GLU A 1 92 ? -18.570 8.061 26.362 1.00 77.25 92 GLU A C 1
ATOM 764 O O . GLU A 1 92 ? -19.281 8.421 27.304 1.00 77.25 92 GLU A O 1
ATOM 769 N N . LEU A 1 93 ? -18.092 6.817 26.260 1.00 77.44 93 LEU A N 1
ATOM 770 C CA . LEU A 1 93 ? -18.336 5.777 27.258 1.00 77.44 93 LEU A CA 1
ATOM 771 C C . LEU A 1 93 ? -17.674 6.107 28.603 1.00 77.44 93 LEU A C 1
ATOM 773 O O . LEU A 1 93 ? -18.295 5.925 29.638 1.00 77.44 93 LEU A O 1
ATOM 777 N N . THR A 1 94 ? -16.438 6.609 28.623 1.00 70.38 94 THR A N 1
ATOM 778 C CA . THR A 1 94 ? -15.702 6.883 29.877 1.00 70.38 94 THR A CA 1
ATOM 779 C C . THR A 1 94 ? -16.120 8.177 30.567 1.00 70.38 94 THR A C 1
ATOM 781 O O . THR A 1 94 ? -15.990 8.280 31.785 1.00 70.38 94 THR A O 1
ATOM 784 N N . THR A 1 95 ? -16.655 9.149 29.827 1.00 74.62 95 THR A N 1
ATOM 785 C CA . THR A 1 95 ? -17.123 10.422 30.402 1.00 74.62 95 THR A CA 1
ATOM 786 C C . THR A 1 95 ? -18.448 10.255 31.153 1.00 74.62 95 THR A C 1
ATOM 788 O O . THR A 1 95 ? -18.710 10.989 32.105 1.00 74.62 95 THR A O 1
ATOM 791 N N . ASN A 1 96 ? -19.277 9.276 30.773 1.00 76.44 96 ASN A N 1
ATOM 792 C CA . ASN A 1 96 ? -20.549 8.987 31.433 1.00 76.44 96 ASN A CA 1
ATOM 793 C C . ASN A 1 96 ? -20.555 7.568 32.031 1.00 76.44 96 ASN A C 1
ATOM 795 O O . ASN A 1 96 ? -20.723 6.578 31.323 1.00 76.44 96 ASN A O 1
ATOM 799 N N . ASN A 1 97 ? -20.423 7.485 33.358 1.00 78.75 97 ASN A N 1
ATOM 800 C CA . ASN A 1 97 ? -20.346 6.230 34.115 1.00 78.75 97 ASN A CA 1
ATOM 801 C C . ASN A 1 97 ? -21.571 5.311 33.900 1.00 78.75 97 ASN A C 1
ATOM 803 O O . ASN A 1 97 ? -21.435 4.091 33.856 1.00 78.75 97 ASN A O 1
ATOM 807 N N . GLU A 1 98 ? -22.759 5.883 33.681 1.00 81.00 98 GLU A N 1
ATOM 808 C CA . GLU A 1 98 ? -23.982 5.116 33.408 1.00 81.00 98 GLU A CA 1
ATOM 809 C C . GLU A 1 98 ? -23.928 4.425 32.033 1.00 81.00 98 GLU A C 1
ATOM 811 O O . GLU A 1 98 ? -24.265 3.246 31.901 1.00 81.00 98 GLU A O 1
ATOM 816 N N . ASN A 1 99 ? -23.417 5.126 31.014 1.00 79.44 99 ASN A N 1
ATOM 817 C CA . ASN A 1 99 ? -23.207 4.553 29.683 1.00 79.44 99 ASN A CA 1
ATOM 818 C C . ASN A 1 99 ? -22.097 3.494 29.687 1.00 79.44 99 ASN A C 1
ATOM 820 O O . ASN A 1 99 ? -22.221 2.482 28.994 1.00 79.44 99 ASN A O 1
ATOM 824 N N . LEU A 1 100 ? -21.042 3.695 30.483 1.00 82.69 100 LEU A N 1
ATOM 825 C CA . LEU A 1 100 ? -19.975 2.710 30.660 1.00 82.69 100 LEU A CA 1
ATOM 826 C C . LEU A 1 100 ? -20.506 1.404 31.257 1.00 82.69 100 LEU A C 1
ATOM 828 O O . LEU A 1 100 ? -20.230 0.328 30.725 1.00 82.69 100 LEU A O 1
ATOM 832 N N . GLU A 1 101 ? -21.278 1.497 32.345 1.00 82.69 101 GLU A N 1
ATOM 833 C CA . GLU A 1 101 ? -21.851 0.330 33.021 1.00 82.69 101 GLU A CA 1
ATOM 834 C C . GLU A 1 101 ? -22.817 -0.420 32.096 1.00 82.69 101 GLU A C 1
ATOM 836 O O . GLU A 1 101 ? -22.741 -1.647 31.988 1.00 82.69 101 GLU A O 1
ATOM 841 N N . LYS A 1 102 ? -23.669 0.308 31.366 1.00 83.81 102 LYS A N 1
ATOM 842 C CA . LYS A 1 102 ? -24.573 -0.283 30.374 1.00 83.81 102 LYS A CA 1
ATOM 843 C C . LYS A 1 102 ? -23.811 -1.017 29.266 1.00 83.81 102 LYS A C 1
ATOM 845 O O . LYS A 1 102 ? -24.115 -2.173 28.981 1.00 83.81 102 LYS A O 1
ATOM 850 N N . TYR A 1 103 ? -22.784 -0.393 28.689 1.00 82.56 103 TYR A N 1
ATOM 851 C CA . TYR A 1 103 ? -21.961 -1.009 27.644 1.00 82.56 103 TYR A CA 1
ATOM 852 C C . TYR A 1 103 ? -21.218 -2.258 28.144 1.00 82.56 103 TYR A C 1
ATOM 854 O O . TYR A 1 103 ? -21.197 -3.282 27.461 1.00 82.56 103 TYR A O 1
ATOM 862 N N . ALA A 1 104 ? -20.655 -2.215 29.354 1.00 83.12 104 ALA A N 1
ATOM 863 C CA . ALA A 1 104 ? -19.978 -3.358 29.966 1.00 83.12 104 ALA A CA 1
ATOM 864 C C . ALA A 1 104 ? -20.938 -4.533 30.234 1.00 83.12 104 ALA A C 1
ATOM 866 O O . ALA A 1 104 ? -20.566 -5.693 30.035 1.00 83.12 104 ALA A O 1
ATOM 867 N N . ARG A 1 105 ? -22.181 -4.246 30.638 1.00 86.38 105 ARG A N 1
ATOM 868 C CA . ARG A 1 105 ? -23.232 -5.255 30.845 1.00 86.38 105 ARG A CA 1
ATOM 869 C C . ARG A 1 105 ? -23.746 -5.848 29.531 1.00 86.38 105 ARG A C 1
ATOM 871 O O . ARG A 1 105 ? -23.965 -7.051 29.474 1.00 86.38 105 ARG A O 1
ATOM 878 N N . GLU A 1 106 ? -23.920 -5.049 28.482 1.00 82.69 106 GLU A N 1
ATOM 879 C CA . GLU A 1 106 ? -24.475 -5.519 27.201 1.00 82.69 106 GLU A CA 1
ATOM 880 C C . GLU A 1 106 ? -23.434 -6.220 26.319 1.00 82.69 106 GLU A C 1
ATOM 882 O O . GLU A 1 106 ? -23.703 -7.298 25.795 1.00 82.69 106 GLU A O 1
ATOM 887 N N . GLN A 1 107 ? -22.243 -5.635 26.158 1.00 83.56 107 GLN A N 1
ATOM 888 C CA . GLN A 1 107 ? -21.223 -6.171 25.246 1.00 83.56 107 GLN A CA 1
ATOM 889 C C . GLN A 1 107 ? -20.350 -7.248 25.888 1.00 83.56 107 GLN A C 1
ATOM 891 O O . GLN A 1 107 ? -19.925 -8.181 25.213 1.00 83.56 107 GLN A O 1
ATOM 896 N N . TYR A 1 108 ? -20.073 -7.121 27.187 1.00 82.62 108 TYR A N 1
ATOM 897 C CA . TYR A 1 108 ? -19.136 -7.995 27.897 1.00 82.62 108 TYR A CA 1
ATOM 898 C C . TYR A 1 108 ? -19.787 -8.797 29.029 1.00 82.62 108 TYR 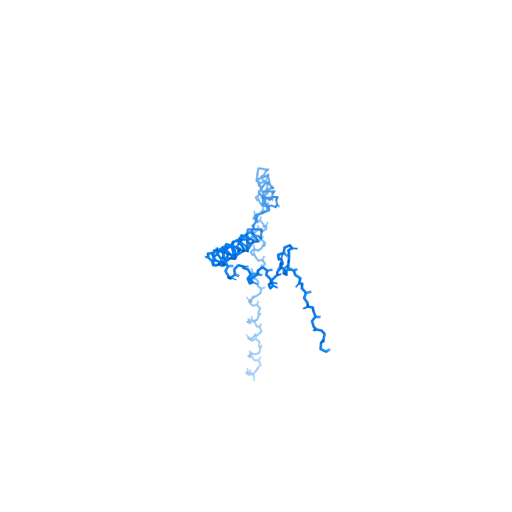A C 1
ATOM 900 O O . TYR A 1 108 ? -19.087 -9.554 29.701 1.00 82.62 108 TYR A O 1
ATOM 908 N N . LEU A 1 109 ? -21.103 -8.650 29.254 1.00 82.69 109 LEU A N 1
ATOM 909 C CA . LEU A 1 109 ? -21.850 -9.335 30.322 1.00 82.69 109 LEU A CA 1
ATOM 910 C C . LEU A 1 109 ? -21.200 -9.165 31.709 1.00 82.69 109 LEU A C 1
ATOM 912 O O . LEU A 1 109 ? -21.266 -10.058 32.559 1.00 82.69 109 LEU A O 1
ATOM 916 N N . MET A 1 110 ? -20.547 -8.019 31.941 1.00 85.06 110 MET A N 1
ATOM 917 C CA . MET A 1 110 ? -19.895 -7.726 33.214 1.00 85.06 110 MET A CA 1
ATOM 918 C C . MET A 1 110 ? -20.930 -7.555 34.331 1.00 85.06 110 MET A C 1
ATOM 920 O O . MET A 1 110 ? -21.992 -6.970 34.131 1.00 85.06 110 MET A O 1
ATOM 924 N N . LYS A 1 111 ? -20.595 -8.054 35.525 1.00 84.00 111 LYS A N 1
ATOM 925 C CA . LYS A 1 111 ? -21.414 -7.983 36.744 1.00 84.00 111 LYS A CA 1
ATOM 926 C C . LYS A 1 111 ? -20.552 -7.568 37.929 1.00 84.00 111 LYS A C 1
ATOM 928 O O . LYS A 1 111 ? -19.349 -7.853 37.933 1.00 84.00 111 LYS A O 1
ATOM 933 N N . LYS A 1 112 ? -21.148 -6.947 38.949 1.00 83.38 112 LYS A N 1
ATOM 934 C CA . LYS A 1 112 ? -20.413 -6.685 40.196 1.00 83.38 112 LYS A CA 1
ATOM 935 C C . LYS A 1 112 ? -20.154 -8.006 40.948 1.00 83.38 112 LYS A C 1
ATOM 937 O O . LYS A 1 112 ? -20.947 -8.941 40.808 1.00 83.38 112 LYS A O 1
ATOM 942 N N . PRO A 1 113 ? -19.057 -8.128 41.721 1.00 80.50 113 PRO A N 1
ATOM 943 C CA . PRO A 1 113 ? -18.708 -9.369 42.429 1.00 80.50 113 PRO A CA 1
ATOM 944 C C . PRO A 1 113 ? -19.815 -9.879 43.367 1.00 80.50 113 PRO A C 1
ATOM 946 O O . PRO A 1 113 ? -19.956 -11.078 43.593 1.00 80.50 113 PRO A O 1
ATOM 949 N N . ASP A 1 114 ? -20.603 -8.950 43.890 1.00 83.31 114 ASP A N 1
ATOM 950 C CA . ASP A 1 114 ? -21.686 -9.091 44.856 1.00 83.31 114 ASP A CA 1
ATOM 951 C C . ASP A 1 114 ? -23.090 -9.134 44.212 1.00 83.31 114 ASP A C 1
ATOM 953 O O . ASP A 1 114 ? -24.101 -9.234 44.910 1.00 83.31 114 ASP A O 1
ATOM 957 N N . GLU A 1 115 ? -23.178 -9.122 42.879 1.00 79.75 115 GLU A N 1
ATOM 958 C CA . GLU A 1 115 ? -24.445 -9.093 42.147 1.00 79.75 115 GLU A CA 1
ATOM 959 C C . GLU A 1 115 ? -24.955 -10.501 41.785 1.00 79.75 115 GLU A C 1
ATOM 961 O O . GLU A 1 115 ? -24.290 -11.286 41.100 1.00 79.75 115 GLU A O 1
ATOM 966 N N . LYS A 1 116 ? -26.180 -10.825 42.222 1.00 79.62 116 LYS A N 1
ATOM 967 C CA . LYS A 1 116 ? -26.858 -12.092 41.902 1.00 79.62 116 LYS A CA 1
ATOM 968 C C . LYS A 1 116 ? -27.722 -11.935 40.649 1.00 79.62 116 LYS A C 1
ATOM 970 O O . LYS A 1 116 ? -28.660 -11.147 40.639 1.00 79.62 116 LYS A O 1
ATOM 975 N N . ILE A 1 117 ? -27.424 -12.721 39.613 1.00 77.12 117 ILE A N 1
ATOM 976 C CA . ILE A 1 117 ? -28.175 -12.736 38.350 1.00 77.12 117 ILE A CA 1
ATOM 977 C C . ILE A 1 117 ? -29.313 -13.755 38.456 1.00 77.12 117 ILE A C 1
ATOM 979 O O . ILE A 1 117 ? -29.070 -14.922 38.765 1.00 77.12 117 ILE A O 1
ATOM 983 N N . PHE A 1 118 ? -30.541 -13.329 38.162 1.00 78.81 118 PHE A N 1
ATOM 984 C CA . PHE A 1 118 ? -31.716 -14.199 38.106 1.00 78.81 118 PHE A CA 1
ATOM 985 C C . PHE A 1 118 ? -32.163 -14.354 36.650 1.00 78.81 118 PHE A C 1
ATOM 987 O O . PHE A 1 118 ? -32.515 -13.375 35.999 1.00 78.81 118 PHE A O 1
ATOM 994 N N . ILE A 1 119 ? 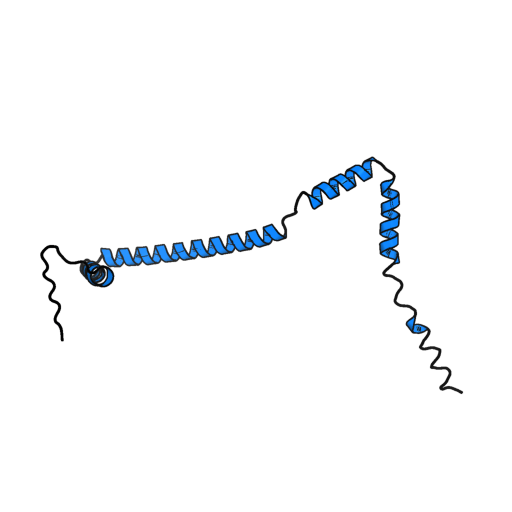-32.141 -15.582 36.131 1.00 77.62 119 ILE A N 1
ATOM 995 C CA . ILE A 1 119 ? -32.659 -15.901 34.795 1.00 77.62 119 ILE A CA 1
ATOM 996 C C . ILE A 1 119 ? -34.093 -16.394 34.979 1.00 77.62 119 ILE A C 1
ATOM 998 O O . ILE A 1 119 ? -34.310 -17.479 35.519 1.00 77.62 119 ILE A O 1
ATOM 1002 N N . VAL A 1 120 ? -35.072 -15.594 34.556 1.00 82.25 120 VAL A N 1
ATOM 1003 C CA . VAL A 1 120 ? -36.484 -15.991 34.590 1.00 82.25 120 VAL A CA 1
ATOM 1004 C C . VAL A 1 120 ? -36.788 -16.759 33.308 1.00 82.25 120 VAL A C 1
ATOM 1006 O O . VAL A 1 120 ? -36.741 -16.199 32.215 1.00 82.25 120 VAL A O 1
ATOM 1009 N N . LYS A 1 121 ? -37.060 -18.058 33.437 1.00 76.25 121 LYS A N 1
ATOM 1010 C CA . LYS A 1 121 ? -37.560 -18.885 32.334 1.00 76.25 121 LYS A CA 1
ATOM 1011 C C . LYS A 1 121 ? -39.053 -18.585 32.173 1.00 76.25 121 LYS A C 1
ATOM 1013 O O . LYS A 1 121 ? -39.784 -18.724 33.152 1.00 76.25 121 LYS A O 1
ATOM 1018 N N . GLN A 1 122 ? -39.461 -18.125 30.990 1.00 69.00 122 GLN A N 1
ATOM 1019 C CA . GLN A 1 122 ? -40.878 -18.073 30.612 1.00 69.00 122 GLN A CA 1
ATOM 1020 C C . GLN A 1 122 ? -41.416 -19.483 30.378 1.00 69.00 122 GLN A C 1
ATOM 1022 O O . GLN A 1 122 ? -40.630 -20.335 29.895 1.00 69.00 122 GLN A O 1
#

Solvent-accessible surface area (backbone atoms only — not comparable to full-atom values): 7391 Å² total; per-residue (Å²): 133,66,83,73,59,64,64,59,68,59,58,68,70,69,72,78,83,86,76,64,81,64,54,58,58,52,48,55,54,54,55,49,60,63,56,57,76,39,74,69,50,43,53,49,50,53,48,49,50,46,44,60,70,71,55,62,72,50,61,68,57,49,52,52,48,52,52,49,51,52,51,53,49,52,52,51,53,50,51,54,52,49,53,51,53,51,50,51,52,50,50,58,28,67,75,34,66,70,56,34,53,50,49,38,38,72,80,67,64,55,75,59,99,88,61,85,87,81,85,81,83,130

Mean predicted aligned error: 17.93 Å

InterPro domains:
  IPR007060 Septum formation initiator FtsL/DivIC [PF04977] (44-121)

pLDDT: mean 75.44, std 13.72, range [48.91, 96.62]

Organism: NCBI:txid979970

Foldseek 3Di:
DPVVVVVVVVVVVPPPDPPDPPPVVVVVVVVVVVQVPDPVSVVVVVVVVCCVVVVPVPPVVVVVVVVVVVVVVVVVVVVVVVCVVVVVVVCVLVVDVVSVVVCCCVVVVDDDPPDDDDDDDD

Radius of gyration: 40.26 Å; Cα contacts (8 Å, |Δi|>4): 16; chains: 1; bounding box: 76×29×123 Å

Sequence (122 aa):
MQAMKETEENDDNKLGHTSQKGHSAKFFLMQSLLVLRNKYVLTIVVFLVWLTFFDRYNLVDMLNNVSTIREMEAEKDYYKARIKEDSTRIMELTTNNENLEKYAREQYLMKKPDEKIFIVKQ